Protein AF-A0AAX0RY06-F1 (afdb_monomer_lite)

Secondary structure (DSSP, 8-state):
-------------HHHHHHHHHHHHHHHHHHHHHH-TTSHHHHHHHHHHHHHHHHHHHHH--

Foldseek 3Di:
DDPPPDPDPDPDDLVRLVVVLVVLVVVLVVCCVVPNCPDPVNVVSVVVSVVSVVSSVVVVVD

Radius of gyration: 14.71 Å; chains: 1; bounding box: 44×23×36 Å

InterPro domains:
  IPR018540 Aspartyl-phosphate phosphatase Spo0E-like [PF09388] (20-58)
  IPR036638 Helix-loop-helix DNA-binding domain superfamily [G3DSA:4.10.280.10] (12-62)
  IPR037208 Aspartyl-phosphate phosphatase Spo0E-like superfamily [SSF140500] (13-60)

pLDDT: mean 85.9, std 19.09, range [36.16, 98.19]

Organism: NCBI:txid421767

Structure (mmCIF, N/CA/C/O backbone):
data_AF-A0AAX0RY06-F1
#
_entry.id   AF-A0AAX0RY06-F1
#
loop_
_atom_site.group_PDB
_atom_site.id
_atom_site.type_symbol
_atom_site.label_atom_id
_atom_site.label_alt_id
_atom_site.label_comp_id
_atom_site.label_asym_id
_atom_site.label_entity_id
_atom_site.label_seq_id
_atom_site.pdbx_PDB_ins_code
_atom_site.Cartn_x
_atom_site.Cartn_y
_atom_site.Cartn_z
_atom_site.occupancy
_atom_site.B_iso_or_equiv
_atom_site.auth_seq_id
_atom_site.auth_comp_id
_atom_site.auth_asym_id
_atom_site.auth_atom_id
_atom_site.pdbx_PDB_model_num
ATOM 1 N N . MET A 1 1 ? -32.993 19.554 -7.349 1.00 37.34 1 MET A N 1
ATOM 2 C CA . MET A 1 1 ? -32.647 18.781 -6.130 1.00 37.34 1 MET A CA 1
ATOM 3 C C . MET A 1 1 ? -31.510 17.830 -6.473 1.00 37.34 1 MET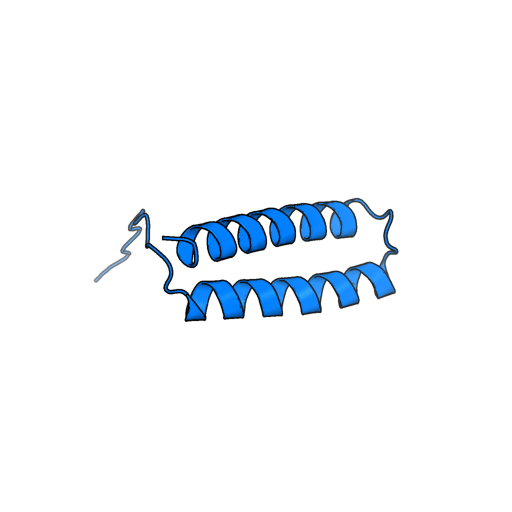 A C 1
ATOM 5 O O . MET A 1 1 ? -31.672 17.095 -7.424 1.00 37.34 1 MET A O 1
ATOM 9 N N . ASN A 1 2 ? -30.342 17.755 -5.844 1.00 36.16 2 ASN A N 1
ATOM 10 C CA . ASN A 1 2 ? -29.669 18.538 -4.814 1.00 36.16 2 ASN A CA 1
ATOM 11 C C . ASN A 1 2 ? -28.167 18.286 -5.027 1.00 36.16 2 ASN A C 1
ATOM 13 O O . ASN A 1 2 ? -27.701 17.169 -4.817 1.00 36.16 2 ASN A O 1
ATOM 17 N N . LYS A 1 3 ? -27.404 19.312 -5.422 1.00 46.94 3 LYS A N 1
ATOM 18 C CA . LYS A 1 3 ? -25.938 19.275 -5.367 1.00 46.94 3 LYS A CA 1
ATOM 19 C C . LYS A 1 3 ? -25.527 19.391 -3.900 1.00 46.94 3 LYS A C 1
ATOM 21 O O . LYS A 1 3 ? -25.290 20.489 -3.407 1.00 46.94 3 LYS A O 1
ATOM 26 N N . ARG A 1 4 ? -25.475 18.274 -3.175 1.00 46.41 4 ARG A N 1
ATOM 27 C CA . ARG A 1 4 ? -24.876 18.249 -1.837 1.00 46.41 4 ARG A CA 1
ATOM 28 C C . ARG A 1 4 ? -23.367 18.108 -1.969 1.00 46.41 4 ARG A C 1
ATOM 30 O O . ARG A 1 4 ? -22.794 17.041 -1.813 1.00 46.41 4 ARG A O 1
ATOM 37 N N . LYS A 1 5 ? -22.747 19.255 -2.239 1.00 50.03 5 LYS A N 1
ATOM 38 C CA . LYS A 1 5 ? -21.391 19.572 -1.803 1.00 50.03 5 LYS A CA 1
ATOM 39 C C . LYS A 1 5 ? -21.448 19.610 -0.274 1.00 50.03 5 LYS A C 1
ATOM 41 O O . LYS A 1 5 ? -21.818 20.625 0.304 1.00 50.03 5 LYS A O 1
ATOM 46 N N . VAL A 1 6 ? -21.212 18.474 0.373 1.00 45.19 6 VAL A N 1
ATOM 47 C CA . VAL A 1 6 ? -21.108 18.395 1.830 1.00 45.19 6 VAL A CA 1
ATOM 48 C C . VAL A 1 6 ? -19.685 17.964 2.124 1.00 45.19 6 VAL A C 1
ATOM 50 O O . VAL A 1 6 ? -19.327 16.802 1.984 1.00 45.19 6 VAL A O 1
ATOM 53 N N . LEU A 1 7 ? -18.873 18.949 2.496 1.00 50.25 7 LEU A N 1
ATOM 54 C CA . LEU A 1 7 ? -17.678 18.742 3.300 1.00 50.25 7 LEU A CA 1
ATOM 55 C C . LEU A 1 7 ? -18.151 18.121 4.619 1.00 50.25 7 LEU A C 1
ATOM 57 O O . LEU A 1 7 ? -18.503 18.831 5.556 1.00 50.25 7 LEU A O 1
ATOM 61 N N . LYS A 1 8 ? -18.260 16.796 4.661 1.00 41.81 8 LYS A N 1
ATOM 62 C CA . LYS A 1 8 ? -18.398 16.052 5.904 1.00 41.81 8 LYS A CA 1
ATOM 63 C C . LYS A 1 8 ? -17.053 15.404 6.146 1.00 41.81 8 LYS A C 1
ATOM 65 O O . LYS A 1 8 ? -16.551 14.659 5.311 1.00 41.81 8 LYS A O 1
ATOM 70 N N . THR A 1 9 ? -16.480 15.691 7.301 1.00 51.59 9 THR A N 1
ATOM 71 C CA . THR A 1 9 ? -15.486 14.829 7.926 1.00 51.59 9 THR A CA 1
ATOM 72 C C . THR A 1 9 ? -16.190 13.504 8.226 1.00 51.59 9 THR A C 1
ATOM 74 O O . THR A 1 9 ? -16.689 13.296 9.328 1.00 51.59 9 THR A O 1
ATOM 77 N N . GLU A 1 10 ? -16.369 12.658 7.210 1.00 58.00 10 GLU A N 1
ATOM 78 C CA . GLU A 1 10 ? -16.945 11.332 7.389 1.00 58.00 10 GLU A CA 1
ATOM 79 C C . GLU A 1 10 ? -15.879 10.488 8.070 1.00 58.00 10 GLU A C 1
ATOM 81 O O . GLU A 1 10 ? -14.805 10.227 7.524 1.00 58.00 10 GLU A O 1
ATOM 86 N N . VAL A 1 11 ? -16.155 10.127 9.319 1.00 65.69 11 VAL A N 1
ATOM 87 C CA . VAL A 1 1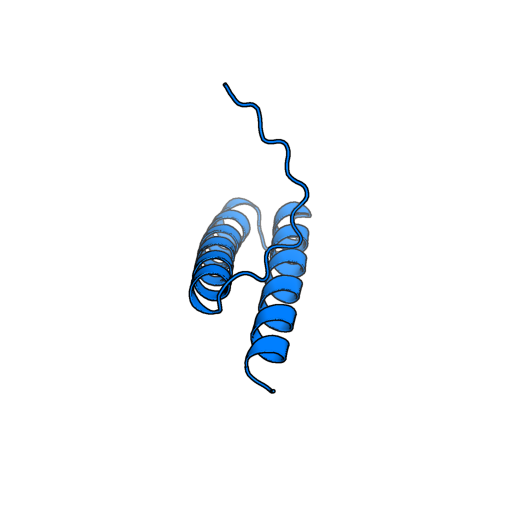1 ? -15.457 9.034 9.980 1.00 65.69 11 VAL A CA 1
ATOM 88 C C . VAL A 1 11 ? -15.761 7.799 9.139 1.00 65.69 11 VAL A C 1
ATOM 90 O O . VAL A 1 11 ? -16.842 7.228 9.248 1.00 65.69 11 VAL A O 1
ATOM 93 N N . LEU A 1 12 ? -14.845 7.455 8.234 1.00 74.25 12 LEU A N 1
ATOM 94 C CA . LEU A 1 12 ? -14.939 6.231 7.449 1.00 74.25 12 LEU A CA 1
ATOM 95 C C . LEU A 1 12 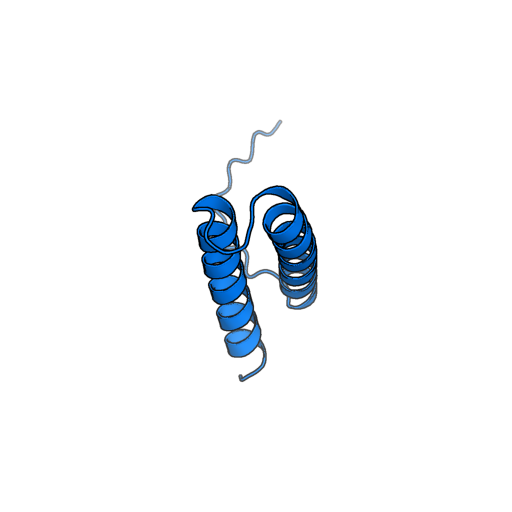? -15.006 5.050 8.409 1.00 74.25 12 LEU A C 1
ATOM 97 O O . LEU A 1 12 ? -14.249 4.987 9.382 1.00 74.25 12 LEU A O 1
ATOM 101 N N . SER A 1 13 ? -15.905 4.114 8.134 1.00 88.00 13 SER A N 1
ATOM 102 C CA . SER A 1 13 ? -15.951 2.859 8.872 1.00 88.00 13 SER A CA 1
ATOM 103 C C . SER A 1 13 ? -14.642 2.085 8.684 1.00 88.00 13 SER A C 1
ATOM 105 O O . SER A 1 13 ? -13.942 2.234 7.678 1.00 88.00 13 SER A O 1
ATOM 107 N N . LEU A 1 14 ? -14.318 1.201 9.632 1.00 89.31 14 LEU A N 1
ATOM 108 C CA . LEU A 1 14 ? -13.145 0.324 9.521 1.00 89.31 14 LEU A CA 1
ATOM 109 C C . LEU A 1 14 ? -13.159 -0.489 8.215 1.00 89.31 14 LEU A C 1
ATOM 111 O O . LEU A 1 14 ? -12.112 -0.687 7.603 1.00 89.31 14 LEU A O 1
ATOM 115 N N . ASN A 1 15 ? -14.340 -0.904 7.751 1.00 90.62 15 ASN A N 1
ATOM 116 C CA . ASN A 1 15 ? -14.488 -1.640 6.497 1.00 90.62 15 ASN A CA 1
ATOM 117 C C . ASN A 1 15 ? -14.145 -0.777 5.279 1.00 90.62 15 ASN A C 1
ATOM 119 O O . ASN A 1 15 ? -13.428 -1.236 4.397 1.00 90.62 15 ASN A O 1
ATOM 123 N N . GLU A 1 16 ? -14.597 0.477 5.234 1.00 90.69 16 GLU A N 1
ATOM 124 C CA . GLU A 1 16 ? -14.254 1.395 4.140 1.00 90.69 16 GLU A CA 1
ATOM 125 C C . GLU A 1 16 ? -12.765 1.744 4.145 1.00 90.69 16 GLU A C 1
ATOM 127 O O . GLU A 1 16 ? -12.127 1.766 3.093 1.00 90.69 16 GLU A O 1
ATOM 132 N N . MET A 1 17 ? -12.183 1.955 5.329 1.00 92.06 17 MET A N 1
ATOM 133 C CA . MET A 1 17 ? -10.741 2.159 5.467 1.00 92.06 17 MET A CA 1
ATOM 134 C C . MET A 1 17 ? -9.953 0.953 4.948 1.00 92.06 17 MET A C 1
ATOM 136 O O . MET A 1 17 ? -8.990 1.132 4.204 1.00 92.06 17 MET A O 1
ATOM 140 N N . LYS A 1 18 ? -10.376 -0.268 5.295 1.00 94.19 18 LYS A N 1
ATOM 141 C CA . LYS A 1 18 ? -9.752 -1.503 4.813 1.00 94.19 18 LYS A CA 1
ATOM 142 C C . LYS A 1 18 ? -9.865 -1.639 3.293 1.00 94.19 18 LYS A C 1
ATOM 144 O O . LYS A 1 18 ? -8.855 -1.887 2.643 1.00 94.19 18 LYS A O 1
ATOM 149 N N . SER A 1 19 ? -11.044 -1.391 2.722 1.00 94.06 19 SER A N 1
ATOM 150 C CA . SER A 1 19 ? -11.246 -1.409 1.267 1.00 94.06 19 SER A CA 1
ATOM 151 C C . SER A 1 19 ? -10.349 -0.402 0.542 1.00 94.06 19 SER A C 1
ATOM 153 O O . SER A 1 19 ? -9.758 -0.732 -0.484 1.00 94.06 19 SER A O 1
ATOM 155 N N . ASN A 1 20 ? -10.183 0.807 1.089 1.00 94.00 20 ASN A N 1
ATOM 156 C CA . ASN A 1 20 ? -9.275 1.808 0.524 1.00 94.00 20 ASN A CA 1
ATOM 157 C C . ASN A 1 20 ? -7.808 1.369 0.605 1.00 94.00 20 ASN A C 1
ATOM 159 O O . ASN A 1 20 ? -7.064 1.545 -0.359 1.00 94.00 20 ASN A O 1
ATOM 163 N N . ILE A 1 21 ? -7.395 0.774 1.728 1.00 96.81 21 ILE A N 1
ATOM 164 C CA . ILE A 1 21 ? -6.049 0.211 1.896 1.00 96.81 21 ILE A CA 1
ATOM 165 C C . ILE A 1 21 ? -5.792 -0.882 0.855 1.00 96.81 21 ILE A C 1
ATOM 167 O O . ILE A 1 21 ? -4.740 -0.881 0.218 1.00 96.81 21 ILE A O 1
ATOM 171 N N . ASP A 1 22 ? -6.739 -1.796 0.654 1.00 97.56 22 ASP A N 1
ATOM 172 C CA . ASP A 1 22 ? -6.579 -2.902 -0.291 1.00 97.56 22 ASP A CA 1
ATOM 173 C C . ASP A 1 22 ? -6.557 -2.409 -1.748 1.00 97.56 22 ASP A C 1
ATOM 175 O O . ASP A 1 22 ? -5.728 -2.865 -2.538 1.00 97.56 22 ASP A O 1
ATOM 179 N N . CYS A 1 23 ? -7.369 -1.400 -2.083 1.00 96.56 23 CYS A N 1
ATOM 180 C CA . CYS A 1 23 ? -7.321 -0.728 -3.384 1.00 96.56 23 CYS A CA 1
ATOM 181 C C . CYS A 1 23 ? -5.954 -0.064 -3.637 1.00 96.56 23 CYS A C 1
ATOM 183 O O . CYS A 1 23 ? -5.329 -0.283 -4.676 1.00 96.56 23 CYS A O 1
ATOM 185 N N . LEU A 1 24 ? -5.438 0.688 -2.659 1.00 96.44 24 LEU A N 1
ATOM 186 C CA . LEU A 1 24 ? -4.134 1.347 -2.763 1.00 96.44 24 LEU A CA 1
ATOM 187 C C . LEU A 1 24 ? -2.974 0.350 -2.847 1.00 96.44 24 LEU A C 1
ATOM 189 O O . LEU A 1 24 ? -2.012 0.601 -3.568 1.00 96.44 24 LEU A O 1
ATOM 193 N N . ARG A 1 25 ? -3.061 -0.794 -2.159 1.00 98.06 25 ARG A N 1
ATOM 194 C CA . ARG A 1 25 ? -2.078 -1.882 -2.282 1.00 98.06 25 ARG A CA 1
ATOM 195 C C . ARG A 1 25 ? -2.035 -2.442 -3.696 1.00 98.06 25 ARG A C 1
ATOM 197 O O . ARG A 1 25 ? -0.949 -2.568 -4.255 1.00 98.06 25 ARG A O 1
ATOM 204 N N . ALA A 1 26 ? -3.197 -2.756 -4.269 1.00 98.06 26 ALA A N 1
ATOM 205 C CA . ALA A 1 26 ? -3.283 -3.264 -5.634 1.00 98.06 26 ALA A CA 1
ATOM 206 C C . ALA A 1 26 ? -2.688 -2.259 -6.630 1.00 98.06 26 ALA A C 1
ATOM 208 O O . ALA A 1 26 ? -1.843 -2.623 -7.447 1.00 98.06 26 ALA A O 1
ATOM 209 N N . HIS A 1 27 ? -3.048 -0.981 -6.488 1.00 96.88 27 HIS A N 1
ATOM 210 C CA . HIS A 1 27 ? -2.512 0.082 -7.329 1.00 96.88 27 HIS A CA 1
ATOM 211 C C . HIS A 1 27 ? -0.994 0.253 -7.172 1.00 96.88 27 HIS A C 1
ATOM 213 O O . HIS A 1 27 ? -0.286 0.394 -8.164 1.00 96.88 27 HIS A O 1
ATOM 219 N N . LEU A 1 28 ? -0.463 0.192 -5.945 1.00 97.44 28 LEU A N 1
ATOM 220 C CA . LEU A 1 28 ? 0.974 0.307 -5.690 1.00 97.44 28 LEU A CA 1
ATOM 221 C C . LEU A 1 28 ? 1.773 -0.832 -6.342 1.00 97.44 28 LEU A C 1
ATOM 223 O O . LEU A 1 28 ? 2.847 -0.589 -6.890 1.00 97.44 28 LEU A O 1
ATOM 227 N N . ILE A 1 29 ? 1.249 -2.061 -6.302 1.00 97.75 29 ILE A N 1
ATOM 228 C CA . ILE A 1 29 ? 1.859 -3.221 -6.968 1.00 97.75 29 ILE A CA 1
ATOM 229 C C . ILE A 1 29 ? 1.864 -3.015 -8.482 1.00 97.75 29 ILE A C 1
ATOM 231 O O . ILE A 1 29 ? 2.890 -3.233 -9.127 1.00 97.75 29 ILE A O 1
ATOM 235 N N . GLU A 1 30 ? 0.743 -2.568 -9.045 1.00 98.06 30 GLU A N 1
ATOM 236 C CA . GLU A 1 30 ? 0.610 -2.297 -10.474 1.00 98.06 30 GLU A CA 1
ATOM 237 C C . GLU A 1 30 ? 1.626 -1.243 -10.933 1.00 98.06 30 GLU A C 1
ATOM 239 O O . GLU A 1 30 ? 2.470 -1.522 -11.786 1.00 98.06 30 GLU A O 1
ATOM 244 N N . ILE A 1 31 ? 1.621 -0.050 -10.333 1.00 97.75 31 ILE A N 1
ATOM 245 C CA . ILE A 1 31 ? 2.531 1.029 -10.745 1.00 97.75 31 ILE A CA 1
ATOM 246 C C . ILE A 1 31 ? 3.990 0.719 -10.405 1.00 97.75 31 ILE A C 1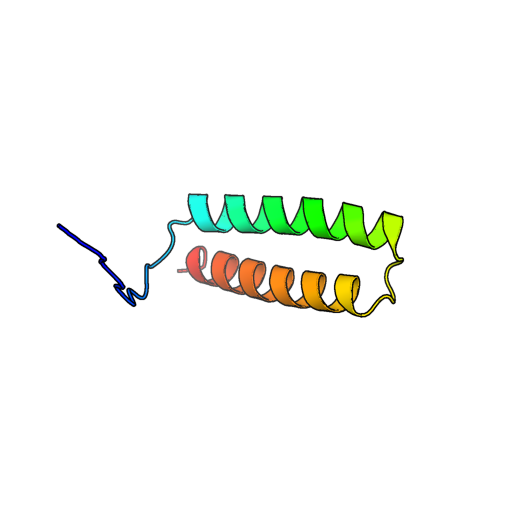
ATOM 248 O O . ILE A 1 31 ? 4.877 1.087 -11.169 1.00 97.75 31 ILE A O 1
ATOM 252 N N . GLY A 1 32 ? 4.256 0.004 -9.309 1.00 97.94 32 GLY A N 1
ATOM 253 C CA . GLY A 1 32 ? 5.601 -0.440 -8.952 1.00 97.94 32 GLY A CA 1
ATOM 254 C C . GLY A 1 32 ? 6.164 -1.433 -9.966 1.00 97.94 32 GLY A C 1
ATOM 255 O O . GLY A 1 32 ? 7.351 -1.376 -10.278 1.00 97.94 32 GLY A O 1
ATOM 256 N N . THR A 1 33 ? 5.299 -2.275 -10.535 1.00 98.06 33 THR A N 1
ATOM 257 C CA . THR A 1 33 ? 5.643 -3.216 -11.610 1.00 98.06 33 THR A CA 1
ATOM 258 C C . THR A 1 33 ? 5.826 -2.503 -12.950 1.00 98.06 33 THR A C 1
ATOM 260 O O . THR A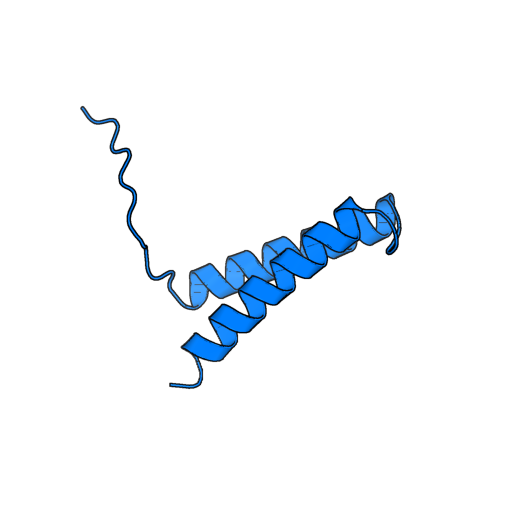 1 33 ? 6.771 -2.797 -13.675 1.00 98.06 33 THR A O 1
ATOM 263 N N . LEU A 1 34 ? 4.951 -1.548 -13.280 1.00 98.19 34 LEU A N 1
ATOM 264 C CA . LEU A 1 34 ? 4.963 -0.848 -14.570 1.00 98.19 34 LEU A CA 1
ATOM 265 C C . LEU A 1 34 ? 6.041 0.240 -14.670 1.00 98.19 34 LEU A C 1
ATOM 267 O O . LEU A 1 34 ? 6.624 0.436 -15.733 1.00 98.19 34 LEU A O 1
ATOM 271 N N . LYS A 1 35 ? 6.270 0.986 -13.586 1.00 97.62 35 LYS A N 1
ATOM 272 C CA . LYS A 1 35 ? 7.095 2.208 -13.570 1.00 97.62 35 LYS A CA 1
ATOM 273 C C . LYS A 1 35 ? 8.348 2.074 -12.707 1.00 97.62 35 LYS A C 1
ATOM 275 O O . LYS A 1 35 ? 9.247 2.905 -12.806 1.00 97.62 35 LYS A O 1
ATOM 280 N N . GLY A 1 36 ? 8.423 1.035 -11.878 1.00 97.62 36 GLY A N 1
ATOM 281 C CA . GLY A 1 36 ? 9.498 0.826 -10.915 1.00 97.62 36 GLY A CA 1
ATOM 282 C C . GLY A 1 36 ? 9.224 1.472 -9.555 1.00 97.62 36 GLY A C 1
ATOM 283 O O . GLY A 1 36 ? 8.399 2.377 -9.404 1.00 97.62 36 GLY A O 1
ATOM 284 N N . LEU A 1 37 ? 9.953 1.002 -8.540 1.00 95.69 37 LEU A N 1
ATOM 285 C CA . LEU A 1 37 ? 9.777 1.424 -7.144 1.00 95.69 37 LEU A CA 1
ATOM 286 C C . LEU A 1 37 ? 10.298 2.839 -6.857 1.00 95.69 37 LEU A C 1
ATOM 288 O O . LEU A 1 37 ? 9.790 3.509 -5.964 1.00 95.69 37 LEU A O 1
ATOM 292 N N . SER A 1 38 ? 11.285 3.307 -7.623 1.00 96.56 38 SER A N 1
ATOM 293 C CA . SER A 1 38 ? 11.854 4.655 -7.498 1.00 96.56 38 SER A CA 1
ATOM 294 C C . SER A 1 38 ? 11.077 5.720 -8.275 1.00 96.56 38 SER A C 1
ATOM 296 O O . SER A 1 38 ? 11.414 6.902 -8.198 1.00 96.56 38 SER A O 1
ATOM 298 N N . HIS A 1 39 ? 10.044 5.332 -9.029 1.00 98.06 39 HIS A N 1
ATOM 299 C CA . HIS A 1 39 ? 9.252 6.285 -9.789 1.00 98.06 39 HIS A CA 1
ATOM 300 C C . HIS A 1 39 ? 8.482 7.220 -8.836 1.00 98.06 39 HIS A C 1
ATOM 302 O O . HIS A 1 39 ? 7.880 6.732 -7.873 1.00 98.06 39 HIS A O 1
ATOM 308 N N . PRO A 1 40 ? 8.429 8.545 -9.094 1.00 97.94 40 PRO A N 1
ATOM 309 C CA . PRO A 1 40 ? 7.775 9.506 -8.200 1.00 97.94 40 PRO A CA 1
ATOM 310 C C . PRO A 1 40 ? 6.322 9.156 -7.866 1.00 97.94 40 PRO A C 1
ATOM 312 O O . PRO A 1 40 ? 5.853 9.391 -6.757 1.00 97.94 40 PRO A O 1
ATOM 315 N N . GLU A 1 41 ? 5.610 8.565 -8.821 1.00 96.69 41 GLU A N 1
ATOM 316 C CA . GLU A 1 41 ? 4.231 8.105 -8.639 1.00 96.69 41 GLU A CA 1
ATOM 317 C C . GLU A 1 41 ? 4.127 6.911 -7.689 1.00 96.69 41 GLU A C 1
ATOM 319 O O . GLU A 1 41 ? 3.287 6.925 -6.795 1.00 96.69 41 GLU A O 1
ATOM 324 N N . THR A 1 42 ? 5.021 5.926 -7.816 1.00 97.38 42 THR A N 1
ATOM 325 C CA . THR A 1 42 ? 5.083 4.772 -6.910 1.00 97.38 42 THR A CA 1
ATOM 326 C C . THR A 1 42 ? 5.391 5.221 -5.484 1.00 97.38 42 THR A C 1
ATOM 328 O O . THR A 1 42 ? 4.735 4.785 -4.541 1.00 97.38 42 THR A O 1
ATOM 331 N N . ILE A 1 43 ? 6.321 6.168 -5.328 1.00 98.00 43 ILE A N 1
ATOM 332 C CA . ILE A 1 43 ? 6.657 6.773 -4.030 1.00 98.00 43 ILE A CA 1
ATOM 333 C C . ILE A 1 43 ? 5.462 7.548 -3.457 1.00 98.00 43 ILE A C 1
ATOM 335 O O . ILE A 1 43 ? 5.167 7.465 -2.267 1.00 98.00 43 ILE A O 1
ATOM 339 N N . LYS A 1 44 ? 4.745 8.313 -4.284 1.00 97.19 44 LYS A N 1
ATOM 340 C CA . LYS A 1 44 ? 3.577 9.071 -3.824 1.00 97.19 44 LYS A CA 1
ATOM 341 C C . LYS A 1 44 ? 2.456 8.142 -3.353 1.00 97.19 44 LYS A C 1
ATOM 343 O O . LYS A 1 44 ? 1.874 8.383 -2.296 1.00 97.19 44 LYS A O 1
ATOM 348 N N . SER A 1 45 ? 2.184 7.076 -4.101 1.00 97.12 45 SER A N 1
ATOM 349 C CA . SER A 1 45 ? 1.177 6.079 -3.734 1.00 97.12 45 SER A CA 1
ATOM 350 C C . SER A 1 45 ? 1.560 5.306 -2.470 1.00 97.12 45 SER A C 1
ATOM 352 O O . SER A 1 45 ? 0.684 5.038 -1.650 1.00 97.12 45 SER A O 1
ATOM 354 N N . SER A 1 46 ? 2.846 5.000 -2.245 1.00 97.56 46 SER A N 1
ATOM 355 C CA . SER A 1 46 ? 3.279 4.355 -0.995 1.00 97.56 46 SER A CA 1
ATOM 356 C C . SER A 1 46 ? 3.090 5.275 0.215 1.00 97.56 46 SER A C 1
ATOM 358 O O . SER A 1 46 ? 2.537 4.853 1.228 1.00 97.56 46 SER A O 1
ATOM 360 N N . GLN A 1 47 ? 3.430 6.561 0.087 1.00 97.94 47 GLN A N 1
ATOM 361 C CA . GLN A 1 47 ? 3.192 7.562 1.134 1.00 97.94 47 GLN A CA 1
ATOM 362 C C . GLN A 1 47 ? 1.702 7.758 1.443 1.00 97.94 47 GLN A C 1
ATOM 364 O O . GLN A 1 47 ? 1.330 8.085 2.572 1.00 97.94 47 GLN A O 1
ATOM 369 N N . GLU A 1 48 ? 0.834 7.624 0.442 1.00 96.62 48 GLU A N 1
ATOM 370 C CA . GLU A 1 48 ? -0.610 7.680 0.646 1.00 96.62 48 GLU A CA 1
ATOM 371 C C . GLU A 1 48 ? -1.128 6.432 1.363 1.00 96.62 48 GLU A C 1
ATOM 373 O O . GLU A 1 48 ? -1.875 6.560 2.338 1.00 96.62 48 GLU A O 1
ATOM 378 N N . LEU A 1 49 ? -0.678 5.245 0.948 1.00 97.56 49 LEU A N 1
ATOM 379 C CA . LEU A 1 49 ? -0.993 3.984 1.613 1.00 97.56 49 LEU A CA 1
ATOM 380 C C . LEU A 1 49 ? -0.594 4.013 3.097 1.00 97.56 49 LEU A C 1
ATOM 382 O O . LEU A 1 49 ? -1.409 3.659 3.949 1.00 97.56 49 LEU A O 1
ATOM 386 N N . ASP A 1 50 ? 0.595 4.522 3.425 1.00 97.69 50 ASP A N 1
ATOM 387 C CA . ASP A 1 50 ? 1.063 4.652 4.812 1.00 97.69 50 ASP A CA 1
ATOM 388 C C . ASP A 1 50 ? 0.137 5.522 5.670 1.00 97.69 50 ASP A C 1
ATOM 390 O O . ASP A 1 50 ? -0.178 5.177 6.812 1.00 97.69 50 ASP A O 1
ATOM 394 N N . LYS A 1 51 ? -0.375 6.632 5.124 1.00 95.81 51 LYS A N 1
ATOM 395 C CA . LYS A 1 51 ? -1.334 7.491 5.841 1.00 95.81 51 LYS A CA 1
ATOM 396 C C . LYS A 1 51 ? -2.630 6.750 6.152 1.00 95.81 51 LYS A C 1
ATOM 398 O O . LYS A 1 51 ? -3.207 6.958 7.222 1.00 95.81 51 LYS A O 1
ATOM 403 N N . TRP A 1 52 ? -3.109 5.920 5.228 1.00 95.19 52 TRP A N 1
ATOM 404 C CA . TRP A 1 52 ? -4.308 5.111 5.437 1.00 95.19 52 TRP A CA 1
ATOM 405 C C . TRP A 1 52 ? -4.081 4.003 6.460 1.00 95.19 52 TRP A C 1
ATOM 407 O O . TRP A 1 52 ? -4.910 3.843 7.357 1.00 95.19 52 TRP A O 1
ATOM 417 N N . LEU A 1 53 ? -2.942 3.310 6.389 1.00 95.94 53 LEU A N 1
ATOM 418 C CA . LEU A 1 53 ? -2.548 2.298 7.370 1.00 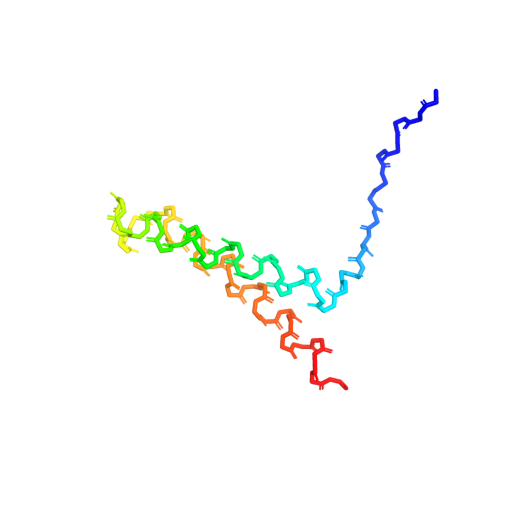95.94 53 LEU A CA 1
ATOM 419 C C . LEU A 1 53 ? -2.464 2.890 8.778 1.00 95.94 53 LEU A C 1
ATOM 421 O O . LEU A 1 53 ? -3.048 2.337 9.708 1.00 95.94 53 LEU A O 1
ATOM 425 N N . TYR A 1 54 ? -1.824 4.052 8.925 1.00 95.25 54 TYR A N 1
ATOM 426 C CA . TYR A 1 54 ? -1.732 4.746 10.207 1.00 95.25 54 TYR A CA 1
ATOM 427 C C . TYR A 1 54 ? -3.111 5.118 10.768 1.00 95.25 54 TYR A C 1
ATOM 429 O O . TYR A 1 54 ? -3.392 4.878 11.943 1.00 95.25 54 TYR A O 1
ATOM 437 N N . LYS A 1 55 ? -3.999 5.680 9.934 1.00 92.50 55 LYS A N 1
ATOM 438 C CA . LYS A 1 55 ? -5.373 6.016 10.348 1.00 92.50 55 LYS A CA 1
ATOM 439 C C . LYS A 1 55 ? -6.134 4.777 10.808 1.00 92.50 55 LYS A C 1
ATOM 441 O O . LYS A 1 55 ? -6.721 4.806 11.882 1.00 92.50 55 LYS A O 1
ATOM 446 N N . TYR A 1 56 ? -6.078 3.699 10.029 1.00 92.94 56 TYR A N 1
ATOM 447 C CA . TYR A 1 56 ? -6.736 2.441 10.364 1.00 92.94 56 TYR A CA 1
ATOM 448 C C . TYR A 1 56 ? -6.202 1.858 11.676 1.00 92.94 56 TYR A C 1
ATOM 450 O O . TYR A 1 56 ? -6.988 1.510 12.553 1.00 92.94 56 TYR A O 1
ATOM 458 N N . GLN A 1 57 ? -4.877 1.829 11.854 1.00 93.38 57 GLN A N 1
ATOM 459 C CA . GLN A 1 57 ? -4.247 1.352 13.084 1.00 93.38 57 GLN A CA 1
ATOM 460 C C . GLN A 1 57 ? -4.686 2.176 14.302 1.00 93.38 57 GLN A C 1
ATOM 462 O O . GLN A 1 57 ? -5.061 1.623 15.331 1.00 93.38 57 GLN A O 1
ATOM 467 N N . LYS A 1 58 ? -4.713 3.506 14.179 1.00 93.12 58 LYS A N 1
ATOM 468 C CA . LYS A 1 58 ? -5.191 4.389 15.248 1.00 93.12 58 LYS A CA 1
ATOM 469 C C . LYS A 1 58 ? -6.668 4.151 15.591 1.00 93.12 58 LYS A C 1
ATOM 471 O O . LYS A 1 58 ? -7.051 4.281 16.751 1.00 93.12 58 LYS A O 1
ATOM 476 N N . SER A 1 59 ? -7.489 3.808 14.601 1.00 88.62 59 SER A N 1
ATOM 477 C CA . SER A 1 59 ? -8.908 3.504 14.795 1.00 88.62 59 SER A CA 1
ATOM 478 C C . SER A 1 59 ? -9.165 2.157 15.478 1.00 88.62 59 SER A C 1
ATOM 480 O O . SER A 1 59 ? -10.194 2.033 16.131 1.00 88.62 59 SER A O 1
ATOM 482 N N . ILE A 1 60 ? -8.263 1.172 15.360 1.00 89.06 60 ILE A N 1
ATOM 483 C CA . ILE A 1 60 ? -8.393 -0.139 16.035 1.00 89.06 60 ILE A CA 1
ATOM 484 C C . ILE A 1 60 ? -7.712 -0.204 17.410 1.00 89.06 60 ILE A C 1
ATOM 486 O O . ILE A 1 60 ? -7.991 -1.117 18.175 1.00 89.06 60 ILE A O 1
ATOM 490 N N . SER A 1 61 ? -6.787 0.712 17.715 1.00 82.00 61 SER A N 1
ATOM 491 C CA . SER A 1 61 ? -6.046 0.743 18.988 1.00 82.00 61 SER A CA 1
ATOM 492 C C . SER A 1 61 ? -6.713 1.597 20.084 1.00 82.00 61 SER A C 1
ATOM 494 O O . SER A 1 61 ? -6.025 1.982 21.027 1.00 82.00 61 SER A O 1
ATOM 496 N N . ASN A 1 62 ? -8.012 1.906 19.961 1.00 52.56 62 ASN A N 1
ATOM 497 C CA . ASN A 1 62 ? -8.830 2.521 21.022 1.00 52.56 62 ASN A CA 1
ATOM 498 C C . ASN A 1 62 ? -9.753 1.495 21.676 1.00 52.56 62 ASN A C 1
ATOM 500 O O . ASN A 1 62 ? -10.333 0.683 20.921 1.00 52.56 62 ASN A O 1
#

Sequence (62 aa):
MNKRKVLKTEVLSLNEMKSNIDCLRAHLIEIGTLKGLSHPETIKSSQELDKWLYKYQKSISN